Protein AF-A0A2P2KQP0-F1 (afdb_monomer_lite)

InterPro domains:
  IPR000073 Alpha/beta hydrolase fold-1 [PF00561] (4-52)
  IPR029058 Alpha/Beta hydrolase fold [G3DSA:3.40.50.1820] (1-52)
  IPR029058 Alpha/Beta hydrolase fold [SSF53474] (5-52)

Structure (mmCIF, N/CA/C/O backbone):
data_AF-A0A2P2KQP0-F1
#
_entry.id   AF-A0A2P2KQP0-F1
#
loop_
_atom_site.group_PDB
_atom_site.id
_atom_site.type_symbol
_atom_site.label_atom_id
_atom_site.label_alt_id
_atom_site.label_comp_id
_atom_site.label_asym_id
_atom_site.label_entity_id
_atom_site.label_seq_id
_atom_site.pdbx_PDB_ins_code
_atom_site.Cartn_x
_atom_site.Cartn_y
_atom_site.Cartn_z
_atom_site.occupancy
_atom_site.B_iso_or_equiv
_atom_site.auth_seq_id
_atom_site.auth_comp_id
_atom_site.auth_asym_id
_atom_site.auth_atom_id
_atom_site.pdbx_PDB_model_num
ATOM 1 N N . MET A 1 1 ? -2.816 11.061 4.892 1.00 90.88 1 MET A N 1
ATOM 2 C CA . MET A 1 1 ? -3.888 10.181 5.414 1.00 90.88 1 MET A CA 1
ATOM 3 C C . MET A 1 1 ? -4.415 10.630 6.789 1.00 90.88 1 MET A C 1
ATOM 5 O O . MET A 1 1 ? -4.629 9.798 7.654 1.00 90.88 1 MET A O 1
ATOM 9 N N . ILE A 1 2 ? -4.644 11.933 7.026 1.00 95.94 2 ILE A N 1
ATOM 10 C CA . ILE A 1 2 ? -4.997 12.437 8.375 1.00 95.94 2 ILE A CA 1
ATOM 11 C C . ILE A 1 2 ? -6.492 12.263 8.680 1.00 95.94 2 ILE A C 1
ATOM 13 O O . ILE A 1 2 ? -6.849 11.794 9.754 1.00 95.94 2 ILE A O 1
ATOM 17 N N . ALA A 1 3 ? -7.370 12.591 7.726 1.00 98.00 3 ALA A N 1
ATOM 18 C CA . ALA A 1 3 ? -8.819 12.556 7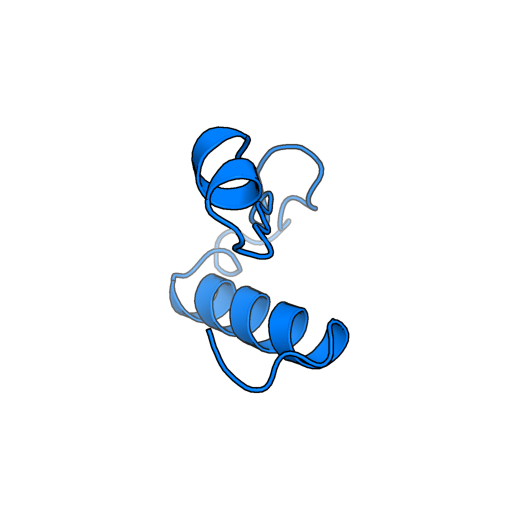.943 1.00 98.00 3 ALA A CA 1
ATOM 19 C C . ALA A 1 3 ? -9.332 11.157 8.329 1.00 98.00 3 ALA A C 1
ATOM 21 O O . ALA A 1 3 ? -10.075 11.016 9.293 1.00 98.00 3 ALA A O 1
ATOM 22 N N . VAL A 1 4 ? -8.887 10.119 7.615 1.00 97.19 4 VAL A N 1
ATOM 23 C CA . VAL A 1 4 ? -9.285 8.726 7.878 1.00 97.19 4 VAL A CA 1
ATOM 24 C C . VAL A 1 4 ? -8.692 8.175 9.177 1.00 97.19 4 VAL A C 1
ATOM 26 O O . VAL A 1 4 ? -9.389 7.470 9.900 1.00 97.19 4 VAL A O 1
ATOM 29 N N . SER A 1 5 ? -7.461 8.553 9.536 1.00 97.44 5 SER A N 1
ATOM 30 C CA . SER A 1 5 ? -6.887 8.187 10.836 1.00 97.44 5 SER A CA 1
ATOM 31 C C . SER A 1 5 ? -7.666 8.818 11.988 1.00 97.44 5 SER A C 1
ATOM 33 O O . SER A 1 5 ? -7.987 8.140 12.960 1.00 97.44 5 SER A O 1
ATOM 35 N N . ASN A 1 6 ? -8.058 10.088 11.848 1.00 98.06 6 ASN A N 1
ATOM 36 C CA . ASN A 1 6 ? -8.899 10.774 12.832 1.00 98.06 6 ASN A CA 1
ATOM 37 C C . ASN A 1 6 ? -10.315 10.184 12.918 1.00 98.06 6 ASN A C 1
ATOM 39 O O . ASN A 1 6 ? -10.954 10.289 13.959 1.00 98.06 6 ASN A O 1
ATOM 43 N N . ALA A 1 7 ? -10.799 9.547 11.848 1.00 98.19 7 ALA A N 1
ATOM 44 C CA . ALA A 1 7 ? -12.070 8.827 11.832 1.00 98.19 7 ALA A CA 1
ATOM 45 C C . ALA A 1 7 ? -11.988 7.412 12.451 1.00 98.19 7 ALA A C 1
ATOM 47 O O . ALA A 1 7 ? -12.988 6.700 12.456 1.00 98.19 7 ALA A O 1
ATOM 48 N N . GLY A 1 8 ? -10.828 7.001 12.981 1.00 98.00 8 GLY A N 1
ATOM 49 C CA . GLY A 1 8 ? -10.648 5.726 13.687 1.00 98.00 8 GLY A CA 1
ATOM 50 C C . GLY A 1 8 ? -10.127 4.569 12.829 1.00 98.00 8 GLY A C 1
ATOM 51 O O . GLY A 1 8 ? -10.086 3.437 13.306 1.00 98.00 8 GLY A O 1
ATOM 52 N N . TYR A 1 9 ? -9.703 4.823 11.586 1.00 97.62 9 TYR A N 1
ATOM 53 C CA . TYR A 1 9 ? -9.110 3.800 10.720 1.00 97.62 9 TYR A CA 1
ATOM 54 C C . TYR A 1 9 ? -7.586 3.744 10.869 1.00 97.62 9 TYR A C 1
ATOM 56 O O . TYR A 1 9 ? -6.916 4.769 10.989 1.00 97.62 9 TYR A O 1
ATOM 64 N N . ARG A 1 10 ? -6.998 2.546 10.760 1.00 96.62 10 ARG A N 1
ATOM 65 C CA . ARG A 1 10 ? -5.550 2.407 10.547 1.00 96.62 10 ARG A CA 1
ATOM 66 C C . ARG A 1 10 ? -5.238 2.714 9.083 1.00 96.62 10 ARG A C 1
ATOM 68 O O . ARG A 1 10 ? -5.354 1.844 8.228 1.00 96.62 10 ARG A O 1
ATOM 75 N N . ALA A 1 11 ? -4.846 3.949 8.791 1.00 96.88 11 ALA A N 1
ATOM 76 C CA . ALA A 1 11 ? -4.509 4.343 7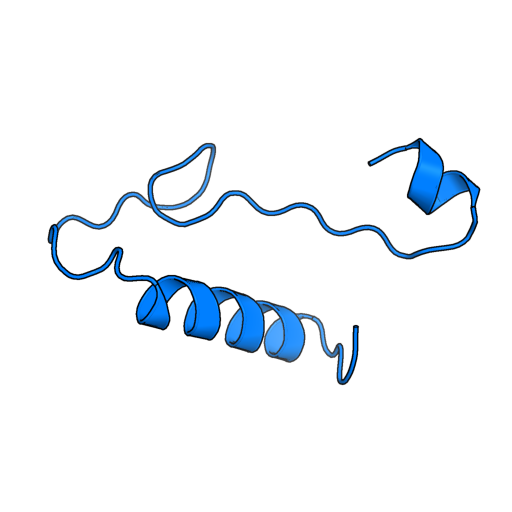.431 1.00 96.88 11 ALA A CA 1
ATOM 77 C C . ALA A 1 11 ? -3.070 3.956 7.059 1.00 96.88 11 ALA A C 1
ATOM 79 O O . ALA A 1 11 ? -2.129 4.281 7.782 1.00 96.88 11 ALA A O 1
ATOM 80 N N . ILE A 1 12 ? -2.906 3.305 5.908 1.00 96.25 12 ILE A N 1
ATOM 81 C CA . ILE A 1 12 ? -1.612 2.928 5.331 1.00 96.25 12 ILE A CA 1
ATOM 82 C C . ILE A 1 12 ? -1.543 3.563 3.941 1.00 96.25 12 ILE A C 1
ATOM 84 O O . ILE A 1 12 ? -2.468 3.413 3.146 1.00 96.25 12 ILE A O 1
ATOM 88 N N . ALA A 1 13 ? -0.476 4.309 3.669 1.00 95.88 13 ALA A N 1
ATOM 89 C CA . ALA A 1 13 ? -0.166 4.833 2.344 1.00 95.88 13 ALA A CA 1
ATOM 90 C C . ALA A 1 13 ? 1.209 4.305 1.951 1.00 95.88 13 ALA A C 1
ATOM 92 O O . ALA A 1 13 ? 2.145 4.415 2.744 1.00 95.88 13 ALA A O 1
ATOM 93 N N . ILE A 1 14 ? 1.299 3.719 0.762 1.00 95.88 14 ILE A N 1
ATOM 94 C CA . ILE A 1 14 ? 2.535 3.159 0.226 1.00 95.88 14 ILE A CA 1
ATOM 95 C C . ILE A 1 14 ? 2.943 3.892 -1.037 1.00 95.88 14 ILE A C 1
ATOM 97 O O . ILE A 1 14 ? 2.092 4.323 -1.816 1.00 95.88 14 ILE A O 1
ATOM 101 N N . ASP A 1 15 ? 4.250 3.964 -1.240 1.00 97.19 15 ASP A N 1
ATOM 102 C CA . ASP A 1 15 ? 4.818 4.243 -2.544 1.00 97.19 15 ASP A CA 1
ATOM 103 C C . ASP A 1 15 ? 4.910 2.913 -3.299 1.00 97.19 15 ASP A C 1
ATOM 105 O O . ASP A 1 15 ? 5.496 1.950 -2.801 1.00 97.19 15 ASP A O 1
ATOM 109 N N . PHE A 1 16 ? 4.313 2.828 -4.486 1.00 95.56 16 PHE A N 1
ATOM 110 C CA . PHE A 1 16 ? 4.484 1.650 -5.337 1.00 95.56 16 PHE A CA 1
ATOM 111 C C . PHE A 1 16 ? 5.906 1.589 -5.896 1.00 95.56 16 PHE A C 1
ATOM 113 O O . PHE A 1 16 ? 6.585 2.613 -5.995 1.00 95.56 16 PHE A O 1
ATOM 120 N N . ARG A 1 17 ? 6.344 0.396 -6.313 1.00 94.00 17 ARG A N 1
ATOM 121 C CA . ARG A 1 17 ? 7.586 0.229 -7.080 1.00 94.00 17 ARG A CA 1
ATOM 122 C C . ARG A 1 17 ? 7.671 1.259 -8.217 1.00 94.00 17 ARG A C 1
ATOM 124 O O . ARG A 1 17 ? 6.698 1.488 -8.934 1.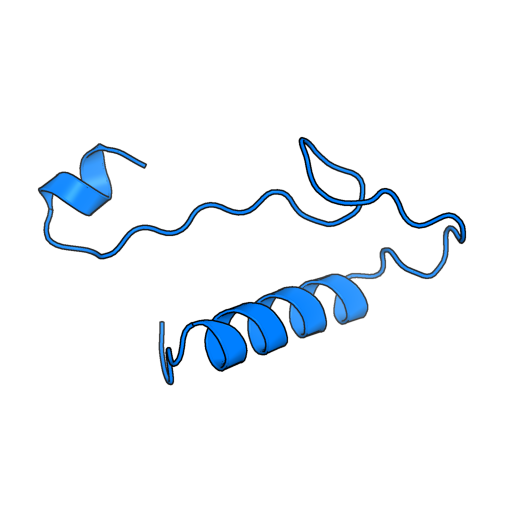00 94.00 17 ARG A O 1
ATOM 131 N N . GLY A 1 18 ? 8.822 1.907 -8.359 1.00 93.69 18 GLY A N 1
ATOM 132 C CA . GLY A 1 18 ? 9.036 2.995 -9.320 1.00 93.69 18 GLY A CA 1
ATOM 133 C C . GLY A 1 18 ? 8.558 4.380 -8.875 1.00 93.69 18 GLY A C 1
ATOM 134 O O . GLY A 1 18 ? 8.676 5.322 -9.658 1.00 93.69 18 GLY A O 1
ATOM 135 N N . TYR A 1 19 ? 8.055 4.534 -7.647 1.00 94.75 19 TYR A N 1
ATOM 136 C CA . TYR A 1 19 ? 7.608 5.816 -7.101 1.00 94.75 19 TYR A CA 1
ATOM 137 C C . TYR A 1 19 ? 8.214 6.102 -5.728 1.00 94.75 19 TYR A C 1
ATOM 139 O O . TYR A 1 19 ? 8.486 5.194 -4.946 1.00 94.75 19 TYR A O 1
ATOM 147 N N . GLY A 1 20 ? 8.363 7.395 -5.424 1.00 96.25 20 GLY A N 1
ATOM 148 C CA . GLY A 1 20 ? 8.727 7.879 -4.094 1.00 96.25 20 GLY A CA 1
ATOM 149 C C . GLY A 1 20 ? 10.004 7.234 -3.559 1.00 96.25 20 GLY A C 1
ATOM 150 O O . GLY A 1 20 ? 11.067 7.380 -4.159 1.00 96.25 20 GLY A O 1
ATOM 151 N N . LEU A 1 21 ? 9.888 6.560 -2.414 1.00 96.88 21 LEU A N 1
ATOM 152 C CA . LEU A 1 21 ? 11.000 5.871 -1.751 1.00 96.88 21 LEU A CA 1
ATOM 153 C C . LEU A 1 21 ? 11.081 4.366 -2.054 1.00 96.88 21 LEU A C 1
ATOM 155 O O . LEU A 1 21 ? 11.992 3.703 -1.557 1.00 96.88 21 LEU A O 1
ATOM 159 N N . SER A 1 22 ? 10.154 3.823 -2.839 1.00 96.06 22 SER A N 1
ATOM 160 C CA . SER A 1 22 ? 10.166 2.413 -3.227 1.00 96.06 22 SER A CA 1
ATOM 161 C C . SER A 1 22 ? 11.093 2.172 -4.415 1.00 96.06 22 SER A C 1
ATOM 163 O O . SER A 1 22 ? 11.304 3.043 -5.259 1.00 96.06 22 SER A O 1
ATOM 165 N N . GLU A 1 23 ? 11.658 0.967 -4.485 1.00 93.94 23 GLU A N 1
ATOM 166 C CA . GLU A 1 23 ? 12.626 0.607 -5.520 1.00 93.94 23 GLU A CA 1
ATOM 167 C C . GLU A 1 23 ? 12.022 0.737 -6.924 1.00 93.94 23 GLU A C 1
ATOM 169 O O . GLU A 1 23 ? 10.873 0.360 -7.165 1.00 93.94 23 GLU A O 1
ATOM 174 N N . GLN A 1 24 ? 12.804 1.279 -7.858 1.00 93.00 24 GLN A N 1
ATOM 175 C CA . GLN A 1 24 ? 12.436 1.331 -9.265 1.00 93.00 24 GLN A CA 1
ATOM 176 C C . GLN A 1 24 ? 12.869 0.034 -9.957 1.00 93.00 24 GLN A C 1
ATOM 178 O O . GLN A 1 24 ? 14.072 -0.227 -10.017 1.00 93.00 24 GLN A O 1
ATOM 183 N N . PRO A 1 25 ? 11.931 -0.758 -10.513 1.00 90.88 25 PRO A N 1
ATOM 184 C CA . PRO A 1 25 ? 12.290 -1.971 -11.234 1.00 90.88 25 PRO A CA 1
ATOM 185 C C . PRO A 1 25 ? 13.212 -1.645 -12.408 1.00 90.88 25 PRO A C 1
ATOM 187 O O . PRO A 1 25 ? 12.944 -0.720 -13.179 1.00 90.88 25 PRO A O 1
ATOM 190 N N . ALA A 1 26 ? 14.296 -2.408 -12.545 1.00 89.62 26 ALA A N 1
ATOM 191 C CA . ALA A 1 26 ? 15.217 -2.265 -13.668 1.00 89.62 26 ALA A CA 1
ATOM 192 C C . ALA A 1 26 ? 14.581 -2.749 -14.979 1.00 89.62 26 ALA A C 1
ATOM 194 O O . ALA A 1 26 ? 14.854 -2.197 -16.046 1.00 89.62 26 ALA A O 1
ATOM 195 N N . GLU A 1 27 ? 13.727 -3.770 -14.896 1.00 93.94 27 GLU A N 1
ATOM 196 C CA . GLU A 1 27 ? 13.046 -4.347 -16.044 1.00 93.94 27 GLU A CA 1
ATOM 197 C C . GLU A 1 27 ? 11.641 -3.744 -16.241 1.00 93.94 27 GLU A C 1
ATOM 199 O O . GLU A 1 27 ? 10.831 -3.743 -15.305 1.00 93.94 27 GLU A O 1
ATOM 204 N N . PRO A 1 28 ? 11.312 -3.244 -17.448 1.00 85.00 28 PRO A N 1
ATOM 205 C CA . PRO A 1 28 ? 10.049 -2.553 -17.715 1.00 85.00 28 PRO A CA 1
ATOM 206 C C . PRO A 1 28 ? 8.816 -3.452 -17.558 1.00 85.00 28 PRO A C 1
ATOM 208 O O . PRO A 1 28 ? 7.721 -2.957 -17.300 1.00 85.00 28 PRO A O 1
ATOM 211 N N . GLU A 1 29 ? 8.972 -4.767 -17.697 1.00 89.69 29 GLU A N 1
ATOM 212 C CA . GLU A 1 29 ? 7.904 -5.741 -17.497 1.00 89.69 29 GLU A CA 1
ATOM 213 C C . GLU A 1 29 ? 7.553 -5.982 -16.025 1.00 89.69 29 GLU A C 1
ATOM 215 O O . GLU A 1 29 ? 6.482 -6.509 -15.766 1.00 89.69 29 GLU A O 1
ATOM 220 N N . LYS A 1 30 ? 8.381 -5.571 -15.053 1.00 88.50 30 LYS A N 1
ATOM 221 C CA . LYS A 1 30 ? 8.125 -5.775 -13.610 1.00 88.50 30 LYS A CA 1
ATOM 222 C C . LYS A 1 30 ? 7.329 -4.642 -12.959 1.00 88.50 30 LYS A C 1
ATOM 224 O O . LYS A 1 30 ? 7.480 -4.357 -11.770 1.00 88.50 30 LYS A O 1
ATOM 229 N N . GLY A 1 31 ? 6.505 -3.961 -13.743 1.00 89.25 31 GLY A N 1
ATOM 230 C CA . GLY A 1 31 ? 5.594 -2.906 -13.299 1.00 89.25 31 GLY A CA 1
ATOM 231 C C . GLY A 1 31 ? 4.167 -3.143 -13.779 1.00 89.25 31 GLY A C 1
ATOM 232 O O . GLY A 1 31 ? 3.414 -2.184 -13.946 1.00 89.25 31 GLY A O 1
ATOM 233 N N . THR A 1 32 ? 3.798 -4.393 -14.079 1.00 94.00 32 THR A N 1
ATOM 234 C CA . THR A 1 32 ? 2.437 -4.699 -14.521 1.00 94.00 32 THR A CA 1
ATOM 235 C C . THR A 1 32 ? 1.441 -4.528 -13.380 1.00 94.00 32 THR A C 1
ATOM 237 O O . THR A 1 32 ? 1.791 -4.532 -12.204 1.00 94.00 32 THR A O 1
ATOM 240 N N . ILE A 1 33 ? 0.153 -4.446 -13.716 1.00 94.12 33 ILE A N 1
ATOM 241 C CA . ILE A 1 33 ? -0.900 -4.414 -12.696 1.00 94.12 33 ILE A CA 1
ATOM 242 C C . ILE A 1 33 ? -0.884 -5.660 -11.796 1.00 94.12 33 ILE A C 1
ATOM 244 O O . ILE A 1 33 ? -1.253 -5.559 -10.632 1.00 94.12 33 ILE A O 1
ATOM 248 N N . VAL A 1 34 ? -0.441 -6.813 -12.313 1.00 96.50 34 VAL A N 1
ATOM 249 C CA . VAL A 1 34 ? -0.334 -8.054 -11.531 1.00 96.50 34 VAL A CA 1
ATOM 250 C C . VAL A 1 34 ? 0.770 -7.918 -10.484 1.00 96.50 34 VAL A C 1
ATOM 252 O O . VAL A 1 34 ? 0.517 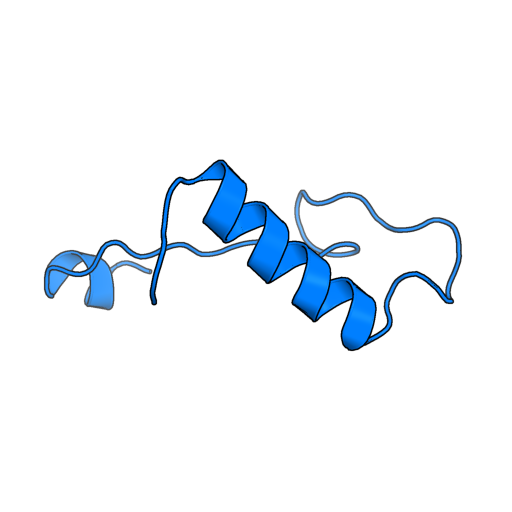-8.192 -9.317 1.00 96.50 34 VAL A O 1
ATOM 255 N N . ASP A 1 35 ? 1.931 -7.375 -10.863 1.00 95.50 35 ASP A N 1
ATOM 256 C CA . ASP A 1 35 ? 3.023 -7.100 -9.921 1.00 95.50 35 ASP A CA 1
ATOM 257 C C . ASP A 1 35 ? 2.586 -6.167 -8.780 1.00 95.50 35 ASP A C 1
ATOM 259 O O . ASP A 1 35 ? 2.925 -6.389 -7.620 1.00 95.50 35 ASP A O 1
ATOM 263 N N . LEU A 1 36 ? 1.808 -5.125 -9.098 1.00 95.44 36 LEU A N 1
ATOM 264 C CA . LEU A 1 36 ? 1.313 -4.179 -8.091 1.00 95.44 36 LEU A CA 1
ATOM 265 C C . LEU A 1 36 ? 0.287 -4.817 -7.143 1.00 95.44 36 LEU A C 1
ATOM 267 O O . LEU A 1 36 ? 0.228 -4.452 -5.970 1.00 95.44 36 LEU A O 1
ATOM 271 N N . VAL A 1 37 ? -0.534 -5.751 -7.633 1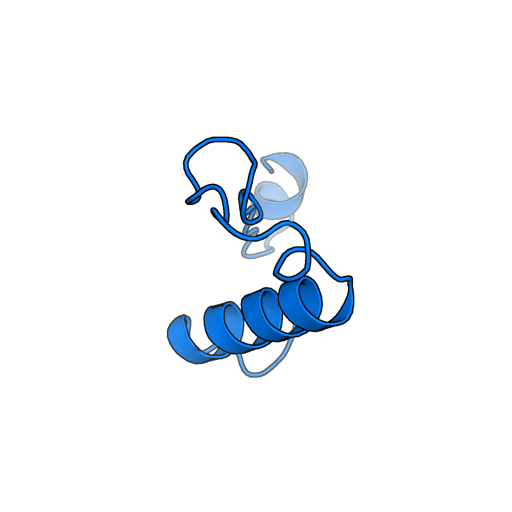.00 97.31 37 VAL A N 1
ATOM 272 C CA . VAL A 1 37 ? -1.469 -6.513 -6.790 1.00 97.31 37 VAL A CA 1
ATOM 273 C C . VAL A 1 37 ? -0.701 -7.424 -5.835 1.00 97.31 37 VAL A C 1
ATOM 275 O O . VAL A 1 37 ? -1.011 -7.439 -4.641 1.00 97.31 37 VAL A O 1
ATOM 278 N N . ASP A 1 38 ? 0.319 -8.121 -6.336 1.00 97.06 38 ASP A N 1
ATOM 279 C CA . ASP A 1 38 ? 1.164 -8.999 -5.527 1.00 97.06 38 ASP A CA 1
ATOM 280 C C . ASP A 1 38 ? 1.922 -8.212 -4.444 1.00 97.06 38 ASP A C 1
ATOM 282 O O . ASP A 1 38 ? 1.994 -8.663 -3.300 1.00 97.06 38 ASP A O 1
ATOM 286 N N . ASP A 1 39 ? 2.393 -6.996 -4.748 1.00 96.69 39 ASP A N 1
ATOM 287 C CA . ASP A 1 39 ? 3.007 -6.098 -3.758 1.00 96.69 39 ASP A CA 1
ATOM 288 C C . ASP A 1 39 ? 2.053 -5.744 -2.613 1.00 96.69 39 ASP A C 1
ATOM 290 O O . ASP A 1 39 ? 2.439 -5.769 -1.442 1.00 96.69 39 ASP A O 1
ATOM 294 N N . VAL A 1 40 ? 0.798 -5.409 -2.932 1.00 97.56 40 VAL A N 1
ATOM 295 C CA . VAL A 1 40 ? -0.203 -5.073 -1.909 1.00 97.56 40 VAL A CA 1
ATOM 296 C C . VAL A 1 40 ? -0.523 -6.297 -1.058 1.00 97.56 40 VAL A C 1
ATOM 298 O O . VAL A 1 40 ? -0.580 -6.176 0.165 1.00 97.56 40 VAL A O 1
ATOM 301 N N . ALA A 1 41 ? -0.699 -7.470 -1.671 1.00 97.94 41 ALA A N 1
ATOM 302 C CA . ALA A 1 41 ? -0.949 -8.709 -0.938 1.00 97.94 41 ALA A CA 1
ATOM 303 C C . ALA A 1 41 ? 0.214 -9.038 0.016 1.00 97.94 41 ALA A C 1
ATOM 305 O O . ALA A 1 41 ? -0.004 -9.205 1.217 1.00 97.94 41 ALA A O 1
ATOM 306 N N . ALA A 1 42 ? 1.453 -9.014 -0.484 1.00 97.81 42 ALA A N 1
ATOM 307 C CA . ALA A 1 42 ? 2.651 -9.275 0.311 1.00 97.81 42 ALA A CA 1
ATOM 308 C C . ALA A 1 42 ? 2.842 -8.257 1.448 1.00 97.81 42 ALA A C 1
ATOM 310 O O . ALA A 1 42 ? 3.244 -8.623 2.558 1.00 97.81 42 ALA A O 1
ATOM 311 N N . LEU A 1 43 ? 2.529 -6.980 1.210 1.00 97.62 43 LEU A N 1
ATOM 312 C CA . LEU A 1 43 ? 2.547 -5.954 2.249 1.00 97.62 43 LEU A CA 1
ATOM 313 C C . LEU A 1 43 ? 1.527 -6.257 3.354 1.00 97.62 43 LEU A C 1
ATOM 315 O O . LEU A 1 43 ? 1.870 -6.164 4.534 1.00 97.62 43 LEU A O 1
ATOM 319 N N . LEU A 1 44 ? 0.283 -6.593 2.998 1.00 98.25 44 LEU A N 1
ATOM 320 C CA . LEU A 1 44 ? -0.762 -6.902 3.977 1.00 98.25 44 LEU A CA 1
ATOM 321 C C . LEU A 1 44 ? -0.391 -8.128 4.816 1.00 98.25 44 LEU A C 1
ATOM 323 O O . LEU A 1 44 ? -0.501 -8.065 6.043 1.00 98.25 44 LEU A O 1
ATOM 327 N N . ASP A 1 45 ? 0.144 -9.173 4.182 1.00 98.44 45 ASP A N 1
ATOM 328 C CA . ASP A 1 45 ? 0.659 -10.363 4.864 1.00 98.44 45 ASP A CA 1
ATOM 329 C C . ASP A 1 45 ? 1.799 -10.010 5.829 1.00 98.44 45 ASP A C 1
ATOM 331 O O . ASP A 1 45 ? 1.767 -10.388 7.002 1.00 98.44 45 ASP A O 1
ATOM 335 N N . THR A 1 46 ? 2.766 -9.201 5.383 1.00 98.25 46 THR A N 1
ATOM 336 C CA . THR A 1 46 ? 3.894 -8.738 6.213 1.00 98.25 46 THR A CA 1
ATOM 337 C C . THR A 1 46 ? 3.423 -7.920 7.418 1.00 98.25 46 THR A C 1
ATOM 339 O O . THR A 1 46 ? 3.998 -8.001 8.504 1.00 98.25 46 THR A O 1
ATOM 342 N N . LEU A 1 47 ? 2.358 -7.134 7.251 1.00 97.94 47 LEU A N 1
ATOM 343 C CA . LEU A 1 47 ? 1.752 -6.335 8.315 1.00 97.94 47 LEU A CA 1
ATOM 344 C C . LEU A 1 47 ? 0.754 -7.118 9.184 1.00 97.94 47 LEU A C 1
ATOM 346 O O . LEU A 1 47 ? 0.187 -6.523 10.108 1.00 97.94 47 LEU A O 1
ATOM 350 N N . GLY A 1 48 ? 0.522 -8.405 8.901 1.00 98.19 48 GLY A N 1
ATOM 351 C CA . GLY A 1 48 ? -0.436 -9.250 9.615 1.00 98.19 48 GLY A CA 1
ATOM 352 C C . GLY A 1 48 ? -1.896 -8.818 9.439 1.00 98.19 48 GLY A C 1
ATOM 353 O O . GLY A 1 48 ? -2.713 -9.018 10.339 1.00 98.19 48 GLY A O 1
ATOM 354 N N . VAL A 1 49 ? -2.232 -8.173 8.318 1.00 98.12 49 VAL A N 1
ATOM 355 C CA . VAL A 1 49 ? -3.576 -7.662 8.020 1.00 98.12 49 VAL A CA 1
ATOM 356 C C . VAL A 1 49 ? -4.312 -8.664 7.140 1.00 98.12 49 VAL A C 1
ATOM 358 O O . VAL A 1 49 ? -4.121 -8.708 5.933 1.00 98.12 49 VAL A O 1
ATOM 361 N N . SER A 1 50 ? -5.206 -9.446 7.741 1.00 96.94 50 SER A N 1
ATOM 362 C CA . SER A 1 50 ? -5.971 -10.474 7.022 1.00 96.94 50 SER A CA 1
ATOM 363 C C . SER A 1 50 ? -7.119 -9.926 6.166 1.00 96.94 50 SER A C 1
ATOM 365 O O . SER A 1 50 ? -7.686 -10.663 5.360 1.00 96.94 50 SER A O 1
ATOM 367 N N . LYS A 1 51 ? -7.505 -8.656 6.361 1.00 95.75 51 LYS A N 1
ATOM 368 C CA . LYS A 1 51 ? -8.571 -7.984 5.609 1.00 95.75 51 LYS A CA 1
ATOM 369 C C . LYS A 1 51 ? -8.437 -6.461 5.678 1.00 95.75 51 LYS A C 1
ATOM 371 O O . LYS A 1 51 ? -8.078 -5.927 6.728 1.00 95.75 51 LYS A O 1
ATOM 376 N N . VAL A 1 52 ? -8.796 -5.793 4.581 1.00 92.88 52 VAL A N 1
ATOM 377 C CA . VAL A 1 52 ? -8.920 -4.330 4.445 1.00 92.88 52 VAL A CA 1
ATOM 378 C C . VAL A 1 52 ? -10.307 -3.919 3.973 1.00 92.88 52 VAL A C 1
ATOM 380 O O . VAL A 1 52 ? -11.015 -4.780 3.398 1.00 92.88 52 VAL A O 1
#

Organism: Rhizophora mucronata (NCBI:txid61149)

Foldseek 3Di:
DPVVVVVVDPDDDDAFAVDDPHHPDPDPVCPDPVNRVVVVVVVCVVVVNPDD

Sequence (52 aa):
MIAVSNAGYRAIAIDFRGYGLSEQPAEPEKGTI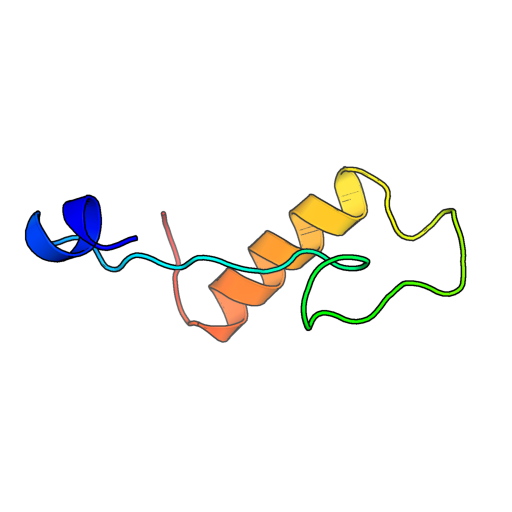VDLVDDVAALLDTLGVSKV

Secondary structure (DSSP, 8-state):
-HHHHHTT------PPTTSTTSPPPSSGGGGSHHHHHHHHHHHHHHTT-S--

pLDDT: mean 95.45, std 2.97, range [85.0, 98.44]

Radius of gyration: 13.18 Å; chains: 1; bounding box: 27×23×31 Å